Protein AF-A0A7S4JLU8-F1 (afdb_monomer_lite)

Structure (mmCIF, N/CA/C/O backbone):
data_AF-A0A7S4JLU8-F1
#
_entry.id   AF-A0A7S4JLU8-F1
#
loop_
_atom_site.group_PDB
_atom_site.id
_atom_site.type_symbol
_atom_site.label_atom_id
_atom_site.label_alt_id
_atom_site.label_comp_id
_atom_site.label_asym_id
_atom_site.label_entity_id
_atom_site.label_seq_id
_atom_site.pdbx_PDB_ins_code
_atom_site.Cartn_x
_atom_site.Cartn_y
_atom_site.Cartn_z
_atom_site.occupancy
_atom_site.B_iso_or_equiv
_atom_site.auth_seq_id
_atom_site.auth_comp_id
_atom_site.auth_asym_id
_atom_site.auth_atom_id
_atom_site.pdbx_PDB_model_num
ATOM 1 N N . ASN A 1 1 ? -14.065 10.576 14.872 1.00 66.81 1 ASN A N 1
ATOM 2 C CA . ASN A 1 1 ? -13.018 9.665 15.385 1.00 66.81 1 ASN A CA 1
ATOM 3 C C . ASN A 1 1 ? -12.398 8.915 14.222 1.00 66.81 1 ASN A C 1
ATOM 5 O O . ASN A 1 1 ? -13.138 8.412 13.392 1.00 66.81 1 ASN A O 1
ATOM 9 N N . GLN A 1 2 ? -11.069 8.923 14.103 1.00 81.88 2 GLN A N 1
ATOM 10 C CA . GLN A 1 2 ? -10.333 8.116 13.121 1.00 81.88 2 GLN A CA 1
ATOM 11 C C . GLN A 1 2 ? -9.688 6.953 13.876 1.00 81.88 2 GLN A C 1
ATOM 13 O O . GLN A 1 2 ? -9.109 7.186 14.933 1.00 81.88 2 GLN A O 1
ATOM 18 N N . HIS A 1 3 ? -9.781 5.739 13.337 1.00 90.69 3 HIS A N 1
ATOM 19 C CA . HIS A 1 3 ? -9.201 4.533 13.928 1.00 90.69 3 HIS A CA 1
ATOM 20 C C . HIS A 1 3 ? -8.135 3.996 12.965 1.00 90.69 3 HIS A C 1
ATOM 22 O O . HIS A 1 3 ? -8.485 3.299 12.013 1.00 90.69 3 HIS A O 1
ATOM 28 N N . PRO A 1 4 ? -6.851 4.373 13.130 1.00 92.25 4 PRO A N 1
ATOM 29 C CA . PRO A 1 4 ? -5.784 3.823 12.306 1.00 92.25 4 PRO A CA 1
ATOM 30 C C . PRO A 1 4 ? -5.741 2.301 12.436 1.00 92.25 4 PRO A C 1
ATOM 32 O O . PRO A 1 4 ? -5.732 1.767 13.546 1.00 92.25 4 PRO A O 1
ATOM 35 N N . LEU A 1 5 ? -5.715 1.606 11.30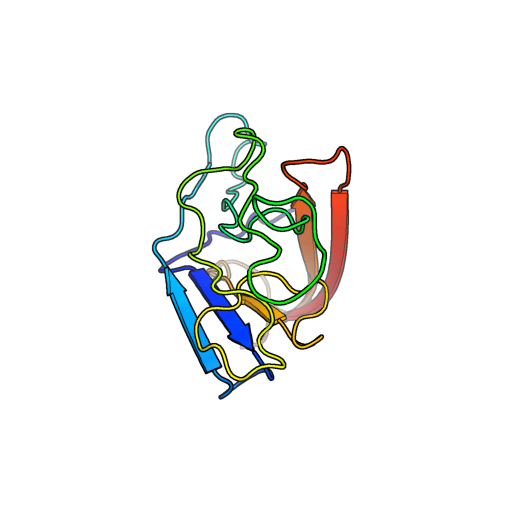2 1.00 93.19 5 LEU A N 1
ATOM 36 C CA . LEU A 1 5 ? -5.652 0.151 11.277 1.00 93.19 5 LEU A CA 1
ATOM 37 C C . LEU A 1 5 ? -4.196 -0.310 11.255 1.00 93.19 5 LEU A C 1
ATOM 39 O O . LEU A 1 5 ? -3.366 0.220 10.513 1.00 93.19 5 LEU A O 1
ATOM 43 N N . LYS A 1 6 ? -3.887 -1.329 12.057 1.00 94.00 6 LYS A N 1
ATOM 44 C CA . LYS A 1 6 ? -2.578 -1.984 12.031 1.00 94.00 6 LYS A CA 1
ATOM 45 C C . LYS A 1 6 ? -2.555 -2.990 10.886 1.00 94.00 6 LYS A C 1
ATOM 47 O O . LYS A 1 6 ? -3.345 -3.932 10.896 1.00 94.00 6 LYS A O 1
ATOM 52 N N . MET A 1 7 ? -1.634 -2.823 9.942 1.00 95.31 7 MET A N 1
ATOM 53 C CA . MET A 1 7 ? -1.370 -3.834 8.919 1.00 95.31 7 MET A CA 1
ATOM 54 C C . MET A 1 7 ? -0.444 -4.925 9.477 1.00 95.31 7 MET A C 1
ATOM 56 O O . MET A 1 7 ? 0.466 -4.637 10.260 1.00 95.31 7 MET A O 1
ATOM 60 N N . VAL A 1 8 ? -0.690 -6.186 9.122 1.00 96.12 8 VAL A N 1
ATOM 61 C CA . VAL A 1 8 ? 0.013 -7.360 9.671 1.00 96.12 8 VAL A CA 1
ATOM 62 C C . VAL A 1 8 ? 0.331 -8.399 8.598 1.00 96.12 8 VAL A C 1
ATOM 64 O O . VAL A 1 8 ? -0.318 -8.447 7.559 1.00 96.12 8 VAL A O 1
ATOM 67 N N . GLY A 1 9 ? 1.330 -9.243 8.866 1.00 95.94 9 GLY A N 1
ATOM 68 C CA . GLY A 1 9 ? 1.769 -10.297 7.947 1.00 95.94 9 GLY A CA 1
ATOM 69 C C . GLY A 1 9 ? 2.396 -9.761 6.660 1.00 95.94 9 GLY A C 1
ATOM 70 O O . GLY A 1 9 ? 2.719 -8.575 6.565 1.00 95.94 9 GLY A O 1
ATOM 71 N N . GLU A 1 10 ? 2.553 -10.647 5.684 1.00 94.94 10 GLU A N 1
ATOM 72 C CA . GLU A 1 10 ? 3.021 -10.318 4.336 1.00 94.94 10 GLU A CA 1
ATOM 73 C C . GLU A 1 10 ? 2.012 -9.447 3.577 1.00 94.94 10 GLU A C 1
ATOM 75 O O . GLU A 1 10 ? 0.831 -9.346 3.938 1.00 94.94 10 GLU A O 1
ATOM 80 N N . SER A 1 11 ? 2.500 -8.814 2.519 1.00 93.69 11 SER A N 1
ATOM 81 C CA . SER A 1 11 ? 1.673 -8.196 1.486 1.00 93.69 11 SER A CA 1
ATOM 82 C C . SER A 1 11 ? 1.600 -9.139 0.285 1.00 93.69 11 SER A C 1
ATOM 84 O O . SER A 1 11 ? 2.397 -10.069 0.143 1.00 93.69 11 SER A O 1
ATOM 86 N N . THR A 1 12 ? 0.603 -8.959 -0.575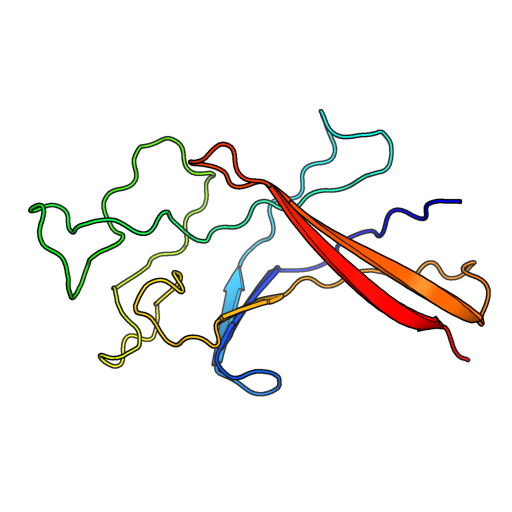 1.00 92.31 12 THR A N 1
ATOM 87 C CA . THR A 1 12 ? 0.409 -9.841 -1.730 1.00 92.31 12 THR A CA 1
ATOM 88 C C . THR A 1 12 ? -0.056 -9.048 -2.939 1.00 92.31 12 THR A C 1
ATOM 90 O O . THR A 1 12 ? -0.961 -8.223 -2.831 1.00 92.31 12 THR A O 1
ATOM 93 N N . LEU A 1 13 ? 0.531 -9.325 -4.101 1.00 89.38 13 LEU A N 1
ATOM 94 C CA . LEU A 1 13 ? -0.075 -8.974 -5.380 1.00 89.38 13 LEU A CA 1
ATOM 95 C C . LEU A 1 13 ? -0.982 -10.124 -5.809 1.00 89.38 13 LEU A C 1
ATOM 97 O O . LEU A 1 13 ? -0.574 -11.286 -5.743 1.00 89.38 13 LEU A O 1
ATOM 101 N N . ARG A 1 14 ? -2.218 -9.818 -6.204 1.00 90.00 14 ARG A N 1
ATOM 102 C CA . ARG A 1 14 ? -3.218 -10.817 -6.600 1.00 90.00 14 ARG A CA 1
ATOM 103 C C . ARG A 1 14 ? -3.828 -10.472 -7.950 1.00 90.00 14 ARG A C 1
ATOM 105 O O . ARG A 1 14 ? -4.156 -9.318 -8.198 1.00 90.00 14 ARG A O 1
ATOM 112 N N . TRP A 1 15 ? -4.016 -11.478 -8.797 1.00 86.38 15 TRP A N 1
ATOM 113 C CA . TRP A 1 15 ? -4.584 -11.331 -10.136 1.00 86.38 15 TRP A CA 1
ATOM 114 C C . TRP A 1 15 ? -5.836 -12.176 -10.293 1.00 86.38 15 TRP A C 1
ATOM 116 O O . TRP A 1 15 ? -5.803 -13.385 -10.072 1.00 86.38 15 TRP A O 1
ATOM 126 N N . GLY A 1 16 ? -6.931 -11.546 -10.719 1.00 86.00 16 GLY A N 1
ATOM 127 C CA . GLY A 1 16 ? -8.202 -12.240 -10.952 1.00 86.00 16 GLY A CA 1
ATOM 128 C C . GLY A 1 16 ? -9.063 -12.428 -9.701 1.00 86.00 16 GLY A C 1
ATOM 129 O O . GLY A 1 16 ? -9.972 -13.253 -9.711 1.00 86.00 16 GLY A O 1
ATOM 130 N N . GLY A 1 17 ? -8.811 -11.652 -8.643 1.00 88.94 17 GLY A N 1
ATOM 131 C CA . GLY A 1 17 ? -9.613 -11.662 -7.421 1.00 88.94 17 GLY A CA 1
ATOM 132 C C . GLY A 1 17 ? -9.339 -12.852 -6.499 1.00 88.94 17 GLY A C 1
ATOM 133 O O . GLY A 1 17 ? -8.280 -13.480 -6.535 1.00 88.94 17 GLY A O 1
ATOM 134 N N . VAL A 1 18 ? -10.290 -13.141 -5.606 1.00 89.44 18 VAL A N 1
ATOM 135 C CA . VAL A 1 18 ? -10.176 -14.216 -4.604 1.00 89.44 18 VAL A CA 1
ATOM 136 C C . VAL A 1 18 ? -10.015 -15.578 -5.289 1.00 89.44 18 VAL A C 1
ATOM 138 O O . VAL A 1 18 ? -10.822 -15.945 -6.135 1.00 89.44 18 VAL A O 1
ATOM 141 N N . GLY A 1 19 ? -8.985 -16.335 -4.896 1.00 89.38 19 GLY A N 1
ATOM 142 C CA . GLY A 1 19 ? -8.631 -17.617 -5.524 1.00 89.38 19 GLY A CA 1
ATOM 143 C C . GLY A 1 19 ? -7.794 -17.481 -6.801 1.00 89.38 19 GLY A C 1
ATOM 144 O O . GLY A 1 19 ? -7.396 -18.492 -7.373 1.00 89.38 19 GLY A O 1
ATOM 145 N N . GLY A 1 20 ? -7.516 -16.250 -7.232 1.00 88.88 20 GLY A N 1
ATOM 146 C CA . GLY A 1 20 ? -6.617 -15.957 -8.336 1.00 88.88 20 GLY A CA 1
ATOM 147 C C . GLY A 1 20 ? -5.141 -16.192 -8.005 1.00 88.88 20 GLY A C 1
ATOM 148 O O . GLY A 1 20 ? -4.775 -16.546 -6.881 1.00 88.88 20 GLY A O 1
ATOM 149 N N . ARG A 1 21 ? -4.281 -15.966 -9.001 1.00 86.75 21 ARG A N 1
ATOM 150 C CA . ARG A 1 21 ? -2.821 -16.075 -8.862 1.00 86.75 21 ARG A CA 1
ATOM 151 C C . ARG A 1 21 ? -2.320 -15.052 -7.846 1.00 86.75 21 ARG A C 1
ATOM 153 O O . ARG A 1 21 ? -2.805 -13.921 -7.821 1.00 86.75 21 ARG A O 1
ATOM 160 N N . THR A 1 22 ? -1.337 -15.430 -7.035 1.00 88.88 22 THR A N 1
ATOM 161 C CA . THR A 1 22 ? -0.769 -14.559 -5.999 1.00 88.88 22 THR A CA 1
ATOM 162 C C . THR A 1 22 ? 0.749 -14.571 -6.010 1.00 88.88 22 THR A C 1
ATOM 164 O O . THR A 1 22 ? 1.351 -15.624 -6.195 1.00 88.88 22 THR A O 1
ATOM 167 N N . LEU A 1 23 ? 1.343 -13.419 -5.709 1.00 87.69 23 LEU A N 1
ATOM 168 C CA . LEU A 1 23 ? 2.758 -13.260 -5.395 1.00 87.69 23 LEU A CA 1
ATOM 169 C C . LEU A 1 23 ? 2.871 -12.595 -4.020 1.00 87.69 23 LEU A C 1
ATOM 171 O O . LEU A 1 23 ? 2.529 -11.420 -3.868 1.00 87.69 23 LEU A O 1
ATOM 175 N N . ALA A 1 24 ? 3.292 -13.361 -3.014 1.00 91.12 24 ALA A N 1
ATOM 176 C CA . ALA A 1 24 ? 3.525 -12.859 -1.663 1.00 91.12 24 ALA A CA 1
ATOM 177 C C . ALA A 1 24 ? 4.932 -12.264 -1.538 1.00 91.12 24 ALA A C 1
ATOM 179 O O . ALA A 1 24 ? 5.858 -12.704 -2.219 1.00 91.12 24 ALA A O 1
ATOM 180 N N . PHE A 1 25 ? 5.078 -11.258 -0.680 1.00 90.12 25 PHE A N 1
ATOM 181 C CA . PHE A 1 25 ? 6.359 -10.619 -0.399 1.00 90.12 25 PHE A CA 1
ATOM 182 C C . PHE A 1 25 ? 6.383 -10.007 1.006 1.00 90.12 25 PHE A C 1
ATOM 184 O O . PHE A 1 25 ? 5.347 -9.629 1.573 1.00 90.12 25 PHE A O 1
ATOM 191 N N . ASP A 1 26 ? 7.595 -9.863 1.544 1.00 93.06 26 ASP A N 1
ATOM 192 C CA . ASP A 1 26 ? 7.827 -9.225 2.834 1.00 93.06 26 ASP A CA 1
ATOM 193 C C . ASP A 1 26 ? 7.386 -7.756 2.809 1.00 93.06 26 ASP A C 1
ATOM 195 O O . ASP A 1 26 ? 7.857 -6.939 2.013 1.00 93.06 26 ASP A O 1
ATOM 199 N N . ALA A 1 27 ? 6.476 -7.401 3.715 1.00 92.94 27 ALA A N 1
ATOM 200 C CA . ALA A 1 27 ? 5.934 -6.053 3.798 1.00 92.94 27 ALA A CA 1
ATOM 201 C C . ALA A 1 27 ? 6.919 -5.084 4.471 1.00 92.94 27 ALA A C 1
ATOM 203 O O . ALA A 1 27 ? 7.340 -5.292 5.613 1.00 92.94 27 ALA A O 1
ATOM 204 N N . VAL A 1 28 ? 7.199 -3.950 3.823 1.00 93.25 28 VAL A N 1
ATOM 205 C CA . VAL A 1 28 ? 7.987 -2.862 4.423 1.00 93.25 28 VAL A CA 1
ATOM 206 C C . VAL A 1 28 ? 7.051 -1.843 5.070 1.00 93.25 28 VAL A C 1
ATOM 208 O O . VAL A 1 28 ? 6.486 -0.973 4.402 1.00 93.25 28 VAL A O 1
ATOM 211 N N . ASN A 1 29 ? 6.890 -1.950 6.391 1.00 93.94 29 ASN A N 1
ATOM 212 C CA . ASN A 1 29 ? 6.058 -1.035 7.173 1.00 93.94 29 ASN A CA 1
ATOM 213 C C . ASN A 1 29 ? 6.818 0.257 7.520 1.00 93.94 29 ASN A C 1
ATOM 215 O O . ASN A 1 29 ? 7.991 0.224 7.891 1.00 93.94 29 ASN A O 1
ATOM 219 N N . VAL A 1 30 ? 6.124 1.393 7.471 1.00 92.00 30 VAL A N 1
ATOM 220 C CA . VAL A 1 30 ? 6.649 2.715 7.831 1.00 92.00 30 VAL A CA 1
ATOM 221 C C . VAL A 1 30 ? 5.731 3.357 8.867 1.00 92.00 30 VAL A C 1
ATOM 223 O O . VAL A 1 30 ? 4.539 3.547 8.633 1.00 92.00 30 VAL A O 1
ATOM 226 N N . THR A 1 31 ? 6.293 3.691 10.026 1.00 92.44 31 THR A N 1
ATOM 227 C CA . THR A 1 31 ? 5.585 4.352 11.142 1.00 92.44 31 THR A CA 1
ATOM 228 C C . THR A 1 31 ? 6.270 5.637 11.607 1.00 92.44 31 THR A C 1
ATOM 230 O O . THR A 1 31 ? 5.745 6.341 12.464 1.00 92.44 31 THR A O 1
ATOM 233 N N . THR A 1 32 ? 7.453 5.939 11.069 1.00 90.50 32 THR A N 1
ATOM 234 C CA . THR A 1 32 ? 8.223 7.152 11.368 1.00 90.50 32 THR A CA 1
ATOM 235 C C . THR A 1 32 ? 8.078 8.128 10.208 1.00 90.50 32 THR A C 1
ATOM 237 O O . THR A 1 32 ? 8.126 7.717 9.052 1.00 90.50 32 THR A O 1
ATOM 240 N N . GLY A 1 33 ? 7.894 9.418 10.503 1.00 86.06 33 GLY A N 1
ATOM 241 C CA . GLY A 1 33 ? 7.628 10.436 9.474 1.00 86.06 33 GLY A CA 1
ATOM 242 C C . GLY A 1 33 ? 6.194 10.411 8.933 1.00 86.06 33 GLY A C 1
ATOM 243 O O . GLY A 1 33 ? 5.874 11.130 7.991 1.00 86.06 33 GLY A O 1
ATOM 244 N N . THR A 1 34 ? 5.320 9.605 9.536 1.00 87.19 34 THR A N 1
ATOM 245 C CA . THR A 1 34 ? 3.890 9.526 9.232 1.00 87.19 34 THR A CA 1
ATOM 246 C C . THR A 1 34 ? 3.093 10.276 10.305 1.00 87.19 34 THR A C 1
ATOM 248 O O . THR A 1 34 ? 3.631 10.683 11.340 1.00 87.19 34 THR A O 1
ATOM 251 N N . LYS A 1 35 ? 1.786 10.479 10.091 1.00 86.56 35 LYS A N 1
ATOM 252 C CA . LYS A 1 35 ? 0.904 10.957 11.167 1.00 86.56 35 LYS A CA 1
ATOM 253 C C . LYS A 1 35 ? 0.988 9.982 12.350 1.00 86.56 35 LYS A C 1
ATOM 255 O O . LYS A 1 35 ? 0.908 8.774 12.144 1.00 86.56 35 LYS A O 1
ATOM 260 N N . ALA A 1 36 ? 1.104 10.500 13.575 1.00 85.12 36 ALA A N 1
ATOM 261 C CA . ALA A 1 36 ? 1.194 9.674 14.780 1.00 85.12 36 ALA A CA 1
ATOM 262 C C . ALA A 1 36 ? 0.077 8.612 14.829 1.00 85.12 36 ALA A C 1
ATOM 264 O O . ALA A 1 36 ? -1.100 8.924 14.631 1.00 85.12 36 ALA A O 1
ATOM 265 N N . GLY A 1 37 ? 0.465 7.356 15.064 1.00 84.81 37 GLY A N 1
ATOM 266 C CA . GLY A 1 37 ? -0.440 6.203 15.088 1.00 84.81 37 GLY A CA 1
ATOM 267 C C . GLY A 1 37 ? -0.835 5.643 13.715 1.00 84.81 37 GLY A C 1
ATOM 268 O O . GLY A 1 37 ? -1.499 4.614 13.670 1.00 84.81 37 GLY A O 1
ATOM 269 N N . VAL A 1 38 ? -0.431 6.265 12.601 1.00 90.44 38 VAL A N 1
ATOM 270 C CA . VAL A 1 38 ? -0.723 5.782 11.242 1.00 90.44 38 VAL A CA 1
ATOM 271 C C . VAL A 1 38 ? 0.469 5.013 10.682 1.00 90.44 38 VAL A C 1
ATOM 273 O O . VAL A 1 38 ? 1.573 5.548 10.558 1.00 90.44 38 VAL A O 1
ATOM 276 N N . MET A 1 39 ? 0.222 3.762 10.305 1.00 94.25 39 MET A N 1
ATOM 277 C CA . MET A 1 39 ? 1.168 2.908 9.596 1.00 94.25 39 MET A CA 1
ATOM 278 C C . MET A 1 39 ? 0.956 3.026 8.086 1.00 94.25 39 MET A C 1
ATOM 280 O O . MET A 1 39 ? -0.178 3.093 7.622 1.00 94.25 39 MET A O 1
ATOM 284 N N . TRP A 1 40 ? 2.049 2.996 7.333 1.00 93.50 40 TRP A N 1
ATOM 285 C CA . TRP A 1 40 ? 2.067 2.866 5.880 1.00 93.50 40 TRP A CA 1
ATOM 286 C C . TRP A 1 40 ? 2.792 1.587 5.474 1.00 93.50 40 TRP A C 1
ATOM 288 O O . TRP A 1 40 ? 3.639 1.095 6.221 1.00 93.50 40 TRP A O 1
ATOM 298 N N . ARG A 1 41 ? 2.493 1.079 4.280 1.00 93.56 41 ARG A N 1
ATOM 299 C CA . ARG A 1 41 ? 3.273 0.032 3.620 1.00 93.56 41 ARG A CA 1
ATOM 300 C C . ARG A 1 41 ? 3.812 0.552 2.305 1.00 93.56 41 ARG A C 1
ATOM 302 O O . ARG A 1 41 ? 3.099 1.228 1.568 1.00 93.56 41 ARG A O 1
ATOM 309 N N . LYS A 1 42 ? 5.080 0.252 2.036 1.00 91.00 42 LYS A N 1
ATOM 310 C CA . LYS A 1 42 ? 5.662 0.496 0.717 1.00 91.00 42 LYS A CA 1
ATOM 311 C C . LYS A 1 42 ? 5.144 -0.560 -0.251 1.00 91.00 42 LYS A C 1
ATOM 313 O O . LYS A 1 42 ? 5.019 -1.726 0.115 1.00 91.00 42 LYS A O 1
ATOM 318 N N . ASN A 1 43 ? 4.849 -0.132 -1.468 1.00 88.19 43 ASN A N 1
ATOM 319 C CA . ASN A 1 43 ? 4.363 -1.000 -2.523 1.00 88.19 43 ASN A CA 1
ATOM 320 C C . ASN A 1 43 ? 5.535 -1.361 -3.453 1.00 88.19 43 ASN A C 1
ATOM 322 O O . ASN A 1 43 ? 6.162 -0.436 -3.964 1.00 88.19 43 ASN A O 1
ATOM 326 N N . PRO A 1 44 ? 5.838 -2.653 -3.688 1.00 85.12 44 PRO A N 1
ATOM 327 C CA . PRO A 1 44 ? 6.961 -3.061 -4.533 1.00 85.12 44 PRO A CA 1
ATOM 328 C C . PRO A 1 44 ? 6.664 -2.940 -6.035 1.00 85.12 44 PRO A C 1
ATOM 330 O O . PRO A 1 44 ? 7.518 -3.296 -6.848 1.00 85.12 44 PRO A O 1
ATOM 333 N N . VAL A 1 45 ? 5.451 -2.514 -6.420 1.00 83.00 45 VAL A N 1
ATOM 334 C CA . VAL A 1 45 ? 5.058 -2.351 -7.825 1.00 83.00 45 VAL A CA 1
ATOM 335 C C . VAL A 1 45 ? 5.966 -1.305 -8.479 1.00 83.00 45 VAL A C 1
ATOM 337 O O . VAL A 1 45 ? 5.928 -0.134 -8.093 1.00 83.00 45 VAL A O 1
ATOM 340 N N . PRO A 1 46 ? 6.776 -1.703 -9.474 1.00 76.19 46 PRO A N 1
ATOM 341 C CA . PRO A 1 46 ? 7.720 -0.795 -10.098 1.00 76.19 46 PRO A CA 1
ATOM 342 C C . PRO A 1 46 ? 7.002 0.215 -10.999 1.00 76.19 46 PRO A C 1
ATOM 344 O O . PRO A 1 46 ? 5.849 0.031 -11.402 1.00 76.19 46 PRO A O 1
ATOM 347 N N . ARG A 1 47 ? 7.699 1.289 -11.378 1.00 74.81 47 ARG A N 1
ATOM 348 C CA . ARG A 1 47 ? 7.186 2.209 -12.396 1.00 74.81 47 ARG A CA 1
ATOM 349 C C . ARG A 1 47 ? 7.032 1.482 -13.726 1.00 74.81 47 ARG A C 1
ATOM 351 O O . ARG A 1 47 ? 7.972 0.868 -14.227 1.00 74.81 47 ARG A O 1
ATOM 358 N N . ALA A 1 48 ? 5.877 1.658 -14.360 1.00 71.56 48 ALA A N 1
ATOM 359 C CA . ALA A 1 48 ? 5.715 1.224 -15.733 1.00 71.56 48 ALA A CA 1
ATOM 360 C C . ALA A 1 48 ? 6.489 2.135 -16.700 1.00 71.56 48 ALA A C 1
ATOM 362 O O . ALA A 1 48 ? 6.238 3.343 -16.768 1.00 71.56 48 ALA A O 1
ATOM 363 N N . TRP A 1 49 ? 7.424 1.568 -17.466 1.00 69.19 49 TRP A N 1
ATOM 364 C CA . TRP A 1 49 ? 8.238 2.319 -18.430 1.00 69.19 49 TRP A CA 1
ATOM 365 C C . TRP A 1 49 ? 8.687 1.473 -19.617 1.00 69.19 49 TRP A C 1
ATOM 367 O O . TRP A 1 49 ? 8.515 0.261 -19.638 1.00 69.19 49 TRP A O 1
ATOM 377 N N . LYS A 1 50 ? 9.318 2.117 -20.600 1.00 67.06 50 LYS A N 1
ATOM 378 C CA . LYS A 1 50 ? 10.002 1.448 -21.710 1.00 67.06 50 LYS A CA 1
ATOM 379 C C . LYS A 1 50 ? 11.078 0.473 -21.206 1.00 67.06 50 LYS A C 1
ATOM 381 O O . LYS A 1 50 ? 11.660 0.663 -20.139 1.00 67.06 50 LYS A O 1
ATOM 386 N N . THR A 1 51 ? 11.359 -0.544 -22.017 1.00 68.06 51 THR A N 1
ATOM 387 C CA . THR A 1 51 ? 12.506 -1.464 -21.885 1.00 68.06 51 THR A CA 1
ATOM 388 C C . THR A 1 51 ? 13.837 -0.706 -21.738 1.00 68.06 51 THR A C 1
ATOM 390 O O . THR A 1 51 ? 13.933 0.479 -22.073 1.00 68.06 51 THR A O 1
ATOM 393 N N . LYS A 1 52 ? 14.915 -1.405 -21.339 1.00 65.94 52 LYS A N 1
ATOM 394 C CA . LYS A 1 52 ? 16.286 -0.843 -21.316 1.00 65.94 52 LYS A CA 1
ATOM 395 C C . LYS A 1 52 ? 16.729 -0.249 -22.665 1.00 65.94 52 LYS A C 1
ATOM 397 O O . LYS A 1 52 ? 17.588 0.623 -22.686 1.00 65.94 52 LYS A O 1
ATOM 402 N N . THR A 1 53 ? 16.139 -0.692 -23.778 1.00 72.62 53 THR A N 1
ATOM 403 C CA . THR A 1 53 ? 16.420 -0.204 -25.139 1.00 72.62 53 THR A CA 1
ATOM 404 C C . THR A 1 53 ? 15.441 0.878 -25.620 1.00 72.62 53 THR A C 1
ATOM 406 O O . THR A 1 53 ? 15.526 1.317 -26.764 1.00 72.62 53 THR A O 1
ATOM 409 N N . GLY A 1 54 ? 14.513 1.344 -24.774 1.00 72.81 54 GLY A N 1
ATOM 410 C CA . GLY A 1 54 ? 13.584 2.433 -25.103 1.00 72.81 54 GLY A CA 1
ATOM 411 C C . GLY A 1 54 ? 12.347 2.017 -25.914 1.00 72.81 54 GLY A C 1
ATOM 412 O O . GLY A 1 54 ? 11.600 2.889 -26.377 1.00 72.81 54 GLY A O 1
ATOM 413 N N . ALA A 1 55 ? 12.105 0.714 -26.065 1.00 72.50 55 ALA A N 1
ATOM 414 C CA . ALA A 1 55 ? 10.925 0.147 -26.717 1.00 72.50 55 ALA A CA 1
ATOM 415 C C . ALA A 1 55 ? 9.786 -0.136 -25.721 1.00 72.50 55 ALA A C 1
ATOM 417 O O . ALA A 1 55 ? 10.044 -0.451 -24.559 1.00 72.50 55 ALA A O 1
ATOM 418 N N . TRP A 1 56 ? 8.539 -0.060 -26.195 1.00 69.62 56 TRP A N 1
ATOM 419 C CA . TRP A 1 56 ? 7.361 -0.606 -25.509 1.00 69.62 56 TRP A CA 1
ATOM 420 C C . TRP A 1 56 ? 7.163 -2.079 -25.905 1.00 69.62 56 TRP A C 1
ATOM 422 O O . TRP A 1 56 ? 7.407 -2.425 -27.059 1.00 69.62 56 TRP A O 1
ATOM 432 N N . GLY A 1 57 ? 6.701 -2.934 -24.988 1.00 60.50 57 GLY A N 1
ATOM 433 C CA . GLY A 1 57 ? 6.477 -4.369 -25.227 1.00 60.50 57 GLY A CA 1
ATOM 434 C C . GLY A 1 57 ? 6.983 -5.276 -24.099 1.00 60.50 57 GLY A C 1
ATOM 435 O O . GLY A 1 57 ? 7.098 -4.836 -22.958 1.00 60.50 57 GLY A O 1
ATOM 436 N N . GLN A 1 58 ? 7.292 -6.537 -24.415 1.00 58.03 58 GLN A N 1
ATOM 437 C CA . GLN A 1 58 ? 7.869 -7.515 -23.478 1.00 58.03 58 GLN A CA 1
ATOM 438 C C . GLN A 1 58 ? 9.140 -6.963 -22.810 1.00 58.03 58 GLN A C 1
ATOM 440 O O . GLN A 1 58 ? 9.981 -6.373 -23.488 1.00 58.03 58 GLN A O 1
ATOM 445 N N . GLY A 1 59 ? 9.262 -7.096 -21.486 1.00 55.25 59 GLY A N 1
ATOM 446 C CA . GLY A 1 59 ? 10.352 -6.483 -20.713 1.00 55.25 59 GLY A CA 1
ATOM 447 C C . GLY A 1 59 ? 10.304 -4.946 -20.623 1.00 55.25 59 GLY A C 1
ATOM 448 O O . GLY A 1 59 ? 11.280 -4.287 -20.254 1.00 55.25 59 GLY A O 1
ATOM 449 N N . SER A 1 60 ? 9.192 -4.313 -21.005 1.00 58.34 60 SER A N 1
ATOM 450 C CA . SER A 1 60 ? 8.882 -2.971 -20.489 1.00 58.34 60 SER A CA 1
ATOM 451 C C . SER A 1 60 ? 8.668 -3.100 -18.980 1.00 58.34 60 SER A C 1
ATOM 453 O O . SER A 1 60 ? 8.177 -4.136 -18.557 1.00 58.34 60 SER A O 1
ATOM 455 N N . ASN A 1 61 ? 9.046 -2.080 -18.201 1.00 59.66 61 ASN A N 1
ATOM 456 C CA . ASN A 1 61 ? 9.097 -2.007 -16.720 1.00 59.66 61 ASN A CA 1
ATOM 457 C C . ASN A 1 61 ? 10.457 -2.282 -16.060 1.00 59.66 61 ASN A C 1
ATOM 459 O O . ASN A 1 61 ? 10.570 -2.204 -14.841 1.00 59.66 61 ASN A O 1
ATOM 463 N N . HIS A 1 62 ? 11.524 -2.508 -16.831 1.00 56.84 62 HIS A N 1
ATOM 464 C CA . HIS A 1 62 ? 12.860 -2.709 -16.246 1.00 56.84 62 HIS A CA 1
ATOM 465 C C . HIS A 1 62 ? 13.666 -1.426 -16.012 1.00 56.84 62 HIS A C 1
ATOM 467 O O . HIS A 1 62 ? 14.736 -1.487 -15.400 1.00 56.84 62 HIS A O 1
ATOM 473 N N . LEU A 1 63 ? 13.232 -0.273 -16.533 1.00 58.78 63 LEU A N 1
ATOM 474 C CA . LEU A 1 63 ? 13.976 0.969 -16.330 1.00 58.78 63 LEU A CA 1
ATOM 475 C C . LEU A 1 63 ? 13.543 1.625 -15.019 1.00 58.78 63 LEU A C 1
ATOM 477 O O . LEU A 1 63 ? 12.757 2.570 -15.003 1.00 58.78 63 LEU A O 1
ATOM 481 N N . GLN A 1 64 ? 14.071 1.094 -13.919 1.00 62.06 64 GLN A N 1
ATOM 482 C CA . GLN A 1 64 ? 14.019 1.761 -12.627 1.00 62.06 64 GLN A CA 1
ATOM 483 C C . GLN A 1 64 ? 14.699 3.117 -12.757 1.00 62.06 64 GLN A C 1
ATOM 485 O O . GLN A 1 64 ? 15.855 3.209 -13.171 1.00 62.06 64 GLN A O 1
ATOM 490 N N . THR A 1 65 ? 13.985 4.178 -12.397 1.00 68.38 65 THR A N 1
ATOM 491 C CA . THR A 1 65 ? 14.555 5.530 -12.406 1.00 68.38 65 THR A CA 1
ATOM 492 C C . THR A 1 65 ? 15.536 5.751 -11.248 1.00 68.38 65 THR A C 1
ATOM 494 O O . THR A 1 65 ? 16.211 6.775 -11.195 1.00 68.38 65 THR A O 1
ATOM 497 N N . GLY A 1 66 ? 15.615 4.784 -10.325 1.00 69.81 66 GLY A N 1
ATOM 498 C CA . GLY A 1 66 ? 16.357 4.868 -9.069 1.00 69.81 66 GLY A CA 1
ATOM 499 C C . GLY A 1 66 ? 15.566 5.525 -7.936 1.00 69.81 66 GLY A C 1
ATOM 500 O O . GLY A 1 66 ? 16.032 5.514 -6.801 1.00 69.81 66 GLY A O 1
ATOM 501 N N . TRP A 1 67 ? 14.376 6.058 -8.226 1.00 72.94 67 TRP A N 1
ATOM 502 C CA . TRP A 1 67 ? 13.519 6.737 -7.251 1.00 72.94 67 TRP A CA 1
ATOM 503 C C . TRP A 1 67 ? 12.489 5.825 -6.591 1.00 72.94 67 TRP A C 1
ATOM 505 O O . TRP A 1 67 ? 11.777 6.298 -5.720 1.00 72.94 67 TRP A O 1
ATOM 515 N N . GLY A 1 68 ? 12.425 4.559 -7.011 1.00 75.62 68 GLY A N 1
ATOM 516 C CA . GLY A 1 68 ? 11.545 3.539 -6.459 1.00 75.62 68 GLY A CA 1
ATOM 517 C C . GLY A 1 68 ? 12.021 2.944 -5.112 1.00 75.62 68 GLY A C 1
ATOM 518 O O . GLY A 1 68 ? 13.224 2.838 -4.843 1.00 75.62 68 GLY A O 1
ATOM 519 N N . PHE A 1 69 ? 11.085 2.442 -4.307 1.00 77.56 69 PHE A N 1
ATOM 520 C CA . PHE A 1 69 ? 11.295 1.970 -2.954 1.00 77.56 69 PHE A CA 1
ATOM 521 C C . PHE A 1 69 ? 11.683 0.506 -3.038 1.00 77.56 69 PHE A C 1
ATOM 523 O O . PHE A 1 69 ? 10.946 -0.327 -3.558 1.00 77.56 69 PHE A O 1
ATOM 530 N N . GLN A 1 70 ? 12.829 0.174 -2.457 1.00 77.56 70 GLN A N 1
ATOM 531 C CA . GLN A 1 70 ? 13.234 -1.219 -2.325 1.00 77.56 70 GLN A CA 1
ATOM 532 C C . GLN A 1 70 ? 12.386 -1.957 -1.269 1.00 77.56 70 GLN A C 1
ATOM 534 O O . GLN A 1 70 ? 12.045 -1.350 -0.242 1.00 77.56 70 GLN A O 1
ATOM 539 N N . PRO A 1 71 ? 12.142 -3.268 -1.453 1.00 81.38 71 PRO A N 1
ATOM 540 C CA . PRO A 1 71 ? 12.495 -4.061 -2.635 1.00 81.38 71 PRO A CA 1
ATOM 541 C C . PRO A 1 71 ? 11.499 -3.862 -3.785 1.00 81.38 71 PRO A C 1
ATOM 543 O O . PRO A 1 71 ? 10.298 -3.719 -3.562 1.00 81.38 71 PRO A O 1
ATOM 546 N N . PHE A 1 72 ? 12.000 -3.914 -5.017 1.00 78.62 72 PHE A N 1
ATOM 547 C CA . PHE A 1 72 ? 11.143 -4.004 -6.196 1.00 78.62 72 PHE A CA 1
ATOM 548 C C . PHE A 1 72 ? 10.636 -5.420 -6.394 1.00 78.62 72 PHE 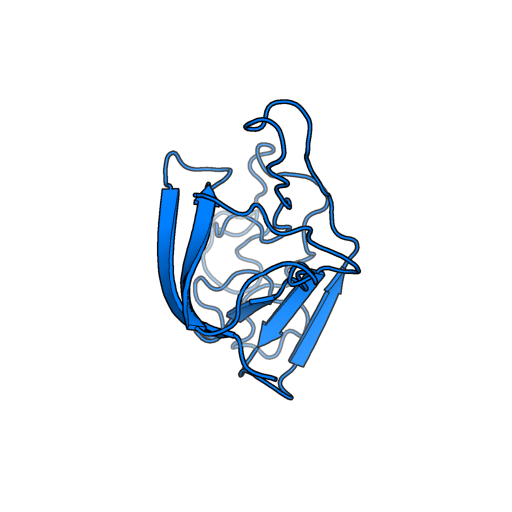A C 1
ATOM 550 O O . PHE A 1 72 ? 11.367 -6.382 -6.159 1.00 78.62 72 PHE A O 1
ATOM 557 N N . CYS A 1 73 ? 9.414 -5.539 -6.902 1.00 78.81 73 CYS A N 1
ATOM 558 C CA . CYS A 1 73 ? 9.026 -6.779 -7.540 1.00 78.81 73 CYS A CA 1
ATOM 559 C C . CYS A 1 73 ? 9.844 -6.969 -8.828 1.00 78.81 73 CYS A C 1
ATOM 561 O O . CYS A 1 73 ? 9.991 -6.027 -9.612 1.00 78.81 73 CYS A O 1
ATOM 563 N N . ASP A 1 74 ? 10.339 -8.188 -9.041 1.00 74.19 74 ASP A N 1
ATOM 564 C CA . ASP A 1 74 ? 10.874 -8.603 -10.333 1.00 74.19 74 ASP A CA 1
ATOM 565 C C . ASP A 1 74 ? 9.718 -8.715 -11.342 1.00 74.19 74 ASP A C 1
ATOM 567 O O . ASP A 1 74 ? 8.789 -9.501 -11.165 1.00 74.19 74 ASP A O 1
ATOM 571 N N . ASP A 1 75 ? 9.713 -7.839 -12.345 1.00 70.81 75 ASP A N 1
ATOM 572 C CA . ASP A 1 75 ? 8.666 -7.763 -13.365 1.00 70.81 75 ASP A CA 1
ATOM 573 C C . ASP A 1 75 ? 9.267 -8.202 -14.700 1.00 70.81 75 ASP A C 1
ATOM 575 O O . ASP A 1 75 ? 10.029 -7.456 -15.310 1.00 70.81 75 ASP A O 1
ATOM 579 N N . GLU A 1 76 ? 8.925 -9.406 -15.152 1.00 67.56 76 GLU A N 1
ATOM 580 C CA . GLU A 1 76 ? 9.351 -10.018 -16.417 1.00 67.56 76 GLU A CA 1
ATOM 581 C C . GLU A 1 76 ? 8.563 -9.493 -17.638 1.00 67.56 76 GLU A C 1
ATOM 583 O O . GLU A 1 76 ? 8.715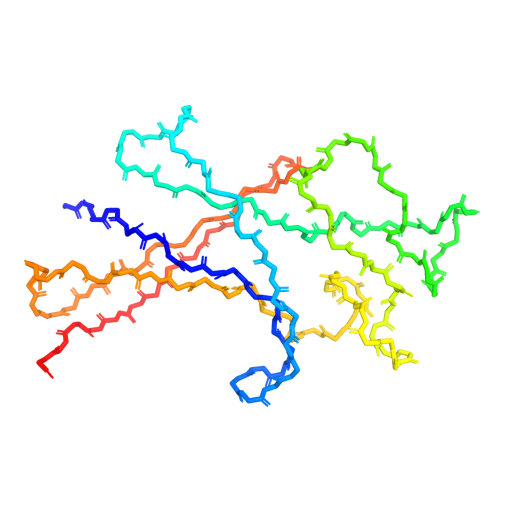 -9.975 -18.765 1.00 67.56 76 GLU A O 1
ATOM 588 N N . GLY A 1 77 ? 7.722 -8.476 -17.448 1.00 61.81 77 GLY A N 1
ATOM 589 C CA . GLY A 1 77 ? 6.919 -7.841 -18.479 1.00 61.81 77 GLY A CA 1
ATOM 590 C C . GLY A 1 77 ? 5.435 -8.198 -18.395 1.00 61.81 77 GLY A C 1
ATOM 591 O O . GLY A 1 77 ? 4.894 -8.603 -17.368 1.00 61.81 77 GLY A O 1
ATOM 592 N N . MET A 1 78 ? 4.733 -7.992 -19.508 1.00 59.94 78 MET A N 1
ATOM 593 C CA . MET A 1 78 ? 3.273 -8.069 -19.549 1.00 59.94 78 MET A CA 1
ATOM 594 C C . MET A 1 78 ? 2.758 -9.504 -19.330 1.00 59.94 78 MET A C 1
ATOM 596 O O . MET A 1 78 ? 2.979 -10.363 -20.180 1.00 59.94 78 MET A O 1
ATOM 600 N N . ASP A 1 79 ? 1.927 -9.713 -18.299 1.00 55.97 79 ASP A N 1
ATOM 601 C CA . ASP A 1 79 ? 1.217 -10.989 -18.030 1.00 55.97 79 ASP A CA 1
ATOM 602 C C . ASP A 1 79 ? 0.450 -11.522 -19.249 1.00 55.97 79 ASP A C 1
ATOM 604 O O . ASP A 1 79 ? 0.257 -12.721 -19.405 1.00 55.97 79 ASP A O 1
ATOM 608 N N . ARG A 1 80 ? 0.023 -10.633 -20.164 1.00 53.00 80 ARG A N 1
ATOM 609 C CA . ARG A 1 80 ? -0.677 -10.995 -21.414 1.00 53.00 80 ARG A CA 1
ATOM 610 C C . ARG A 1 80 ? 0.120 -11.940 -22.314 1.00 53.00 80 ARG A C 1
ATOM 612 O O . ARG A 1 80 ? -0.440 -12.474 -23.267 1.00 53.00 80 ARG A O 1
ATOM 619 N N . GLN A 1 81 ? 1.410 -12.106 -22.046 1.00 58.59 81 GLN A N 1
ATOM 620 C CA . GLN A 1 81 ? 2.304 -13.022 -22.746 1.00 58.59 81 GLN A CA 1
ATOM 621 C C . GLN A 1 81 ? 2.594 -14.299 -21.938 1.00 58.59 81 GLN A C 1
ATOM 623 O O . GLN A 1 81 ? 3.426 -15.098 -22.357 1.00 58.59 81 GLN A O 1
ATOM 628 N N . GLY A 1 82 ? 1.894 -14.513 -20.817 1.00 58.28 82 GLY A N 1
ATOM 629 C CA . GLY A 1 82 ? 2.016 -15.697 -19.966 1.00 58.28 82 GLY A CA 1
ATOM 630 C C . GLY A 1 82 ? 3.173 -15.645 -18.967 1.00 58.28 82 GLY A C 1
ATOM 631 O O . GLY A 1 82 ? 3.644 -16.700 -18.557 1.00 58.28 82 GLY A O 1
ATOM 632 N N . THR A 1 83 ? 3.660 -14.455 -18.599 1.00 62.41 83 THR A N 1
ATOM 633 C CA . THR A 1 83 ? 4.716 -14.320 -17.586 1.00 62.41 83 THR A CA 1
ATOM 634 C C . THR A 1 83 ? 4.130 -14.466 -16.182 1.00 62.41 83 THR A C 1
ATOM 636 O O . THR A 1 83 ? 3.182 -13.782 -15.808 1.00 62.41 83 THR A O 1
ATOM 639 N N . GLU A 1 84 ? 4.703 -15.347 -15.360 1.00 63.12 84 GLU A N 1
ATOM 640 C CA . GLU A 1 84 ? 4.250 -15.541 -13.976 1.00 63.12 84 GLU A CA 1
ATOM 641 C C . GLU A 1 84 ? 4.698 -14.404 -13.037 1.00 63.12 84 GLU A C 1
ATOM 643 O O . GLU A 1 84 ? 4.283 -14.355 -11.882 1.00 63.12 84 GLU A O 1
ATOM 648 N N . GLN A 1 85 ? 5.511 -13.453 -13.496 1.00 65.50 85 GLN A N 1
ATOM 649 C CA . GLN A 1 85 ? 6.038 -12.359 -12.674 1.00 65.50 85 GLN A CA 1
ATOM 650 C C . GLN A 1 85 ? 5.784 -11.006 -13.348 1.00 65.50 85 GLN A C 1
ATOM 652 O O . GLN A 1 85 ? 6.647 -10.446 -14.006 1.00 65.50 85 GLN A O 1
ATOM 657 N N . SER A 1 86 ? 4.559 -10.493 -13.229 1.00 72.38 86 SER A N 1
ATOM 658 C CA . SER A 1 86 ? 4.086 -9.289 -13.931 1.00 72.38 86 SER A CA 1
ATOM 659 C C . SER A 1 86 ? 3.507 -8.273 -12.943 1.00 72.38 86 SER A C 1
ATOM 661 O O . SER A 1 86 ? 2.295 -8.213 -12.715 1.00 72.38 86 SER A O 1
ATOM 663 N N . CYS A 1 87 ? 4.362 -7.503 -12.288 1.00 76.12 87 CYS A N 1
ATOM 664 C CA . CYS A 1 87 ? 3.960 -6.704 -11.135 1.00 76.12 87 CYS A CA 1
ATOM 665 C C . CYS A 1 87 ? 3.284 -5.375 -11.463 1.00 76.12 87 CYS A C 1
ATOM 667 O O . CYS A 1 87 ? 2.565 -4.840 -10.622 1.00 76.12 87 CYS A O 1
ATOM 669 N N . THR A 1 88 ? 3.438 -4.848 -12.675 1.00 70.44 88 THR A N 1
ATOM 670 C CA . THR A 1 88 ? 2.689 -3.661 -13.103 1.00 70.44 88 THR A CA 1
ATOM 671 C C . THR A 1 88 ? 1.340 -4.001 -13.743 1.00 70.44 88 THR A C 1
ATOM 673 O O . THR A 1 88 ? 1.178 -4.961 -14.494 1.00 70.44 88 THR A O 1
ATOM 676 N N . GLY A 1 89 ? 0.349 -3.138 -13.500 1.00 58.19 89 GLY A N 1
ATOM 677 C CA . GLY A 1 89 ? -0.950 -3.194 -14.180 1.00 58.19 89 GLY A CA 1
ATOM 678 C C . GLY A 1 89 ? -0.983 -2.488 -15.546 1.00 58.19 89 GLY A C 1
ATOM 679 O O . GLY A 1 89 ? -1.947 -2.641 -16.296 1.00 58.19 89 GLY A O 1
ATOM 680 N N . MET A 1 90 ? 0.043 -1.702 -15.900 1.00 60.47 90 MET A N 1
ATOM 681 C CA . MET A 1 90 ? 0.095 -0.967 -17.170 1.00 60.47 90 MET A CA 1
ATOM 682 C C . MET A 1 90 ? 0.358 -1.952 -18.314 1.00 60.47 90 MET A C 1
ATOM 684 O O . MET A 1 90 ? 1.427 -2.546 -18.385 1.00 60.47 90 MET A O 1
ATOM 688 N N . TRP A 1 91 ? -0.624 -2.130 -19.202 1.00 56.53 91 TRP A N 1
ATOM 689 C CA . TRP A 1 91 ? -0.618 -3.138 -20.281 1.00 56.53 91 TRP A CA 1
ATOM 690 C C . TRP A 1 91 ? -0.553 -4.607 -19.821 1.00 56.53 91 TRP A C 1
ATOM 692 O O . TRP A 1 91 ? -0.552 -5.511 -20.657 1.00 56.53 91 TRP A O 1
ATOM 702 N N . GLY A 1 92 ? -0.568 -4.845 -18.510 1.00 59.16 92 GLY A N 1
ATOM 703 C CA . GLY A 1 92 ? -0.771 -6.149 -17.900 1.00 59.16 92 GLY A CA 1
ATOM 704 C C . GLY A 1 92 ? -2.246 -6.572 -17.919 1.00 59.16 92 GLY A C 1
ATOM 705 O O . GLY A 1 92 ? -3.059 -6.066 -18.712 1.00 59.16 92 GLY A O 1
ATOM 706 N N . PRO A 1 93 ? -2.622 -7.521 -17.061 1.00 58.66 93 PRO A N 1
ATOM 707 C CA . PRO A 1 93 ? -4.009 -7.880 -16.873 1.00 58.66 93 PRO A CA 1
ATOM 708 C C . PRO A 1 93 ? -4.627 -6.758 -16.013 1.00 58.66 93 PRO A C 1
ATOM 710 O O . PRO A 1 93 ? -4.082 -6.347 -14.987 1.00 58.66 93 PRO A O 1
ATOM 713 N N . TYR A 1 94 ? -5.751 -6.184 -16.446 1.00 70.75 94 TYR A N 1
ATOM 714 C CA . TYR A 1 94 ? -6.377 -5.038 -15.759 1.00 70.75 94 TYR A CA 1
ATOM 715 C C . TYR A 1 94 ? -7.104 -5.437 -14.457 1.00 70.75 94 TYR A C 1
ATOM 717 O O . TYR A 1 94 ? -8.114 -4.845 -14.093 1.00 70.75 94 TYR A O 1
ATOM 725 N N . ASN A 1 95 ? -6.619 -6.478 -13.781 1.00 80.44 95 ASN A N 1
ATOM 726 C CA . ASN A 1 95 ? -7.217 -7.119 -12.613 1.00 80.44 95 ASN A CA 1
ATOM 727 C C . ASN A 1 95 ? -6.188 -7.361 -11.489 1.00 80.44 95 ASN A C 1
ATOM 729 O O . ASN A 1 95 ? -6.388 -8.259 -10.669 1.00 80.44 95 ASN A O 1
ATOM 733 N N . LEU A 1 96 ? -5.080 -6.609 -11.493 1.00 83.69 96 LEU A N 1
ATOM 734 C CA . LEU A 1 96 ? -4.103 -6.605 -10.408 1.00 83.69 96 LEU A CA 1
ATOM 735 C C . LEU A 1 96 ? -4.689 -5.929 -9.165 1.00 83.69 96 LEU A C 1
ATOM 737 O O . LEU A 1 96 ? -5.241 -4.831 -9.233 1.00 83.69 96 LEU A O 1
ATOM 741 N N . GLU A 1 97 ? -4.466 -6.554 -8.019 1.00 89.25 97 GLU A N 1
ATOM 742 C CA . GLU A 1 97 ? -4.844 -6.077 -6.699 1.00 89.25 97 GLU A CA 1
ATOM 743 C C . GLU A 1 97 ? -3.612 -6.049 -5.787 1.00 89.25 97 GLU A C 1
ATOM 745 O O . GLU A 1 97 ? -2.838 -7.007 -5.741 1.00 89.25 97 GLU A O 1
ATOM 750 N N . ILE A 1 98 ? -3.456 -4.965 -5.025 1.00 91.06 98 ILE A N 1
ATOM 751 C CA . ILE A 1 98 ? -2.502 -4.878 -3.912 1.00 91.06 98 ILE A CA 1
ATOM 752 C C . ILE A 1 98 ? -3.272 -5.238 -2.645 1.00 91.06 98 ILE A C 1
ATOM 754 O O . ILE A 1 98 ? -4.238 -4.559 -2.290 1.00 91.06 98 ILE A O 1
ATOM 758 N N . VAL A 1 99 ? -2.877 -6.326 -1.992 1.00 93.94 99 VAL A N 1
ATOM 759 C CA . VAL A 1 99 ? -3.627 -6.923 -0.887 1.00 93.94 99 VAL A CA 1
ATOM 760 C C . VAL A 1 99 ? -2.807 -6.870 0.396 1.00 93.94 99 VAL A C 1
ATOM 762 O O . VAL A 1 99 ? -1.742 -7.478 0.498 1.00 93.94 99 VAL A O 1
ATOM 765 N N . ASP A 1 100 ? -3.362 -6.192 1.398 1.00 95.44 100 ASP A N 1
ATOM 766 C CA . ASP A 1 100 ? -2.830 -6.114 2.756 1.00 95.44 100 ASP A CA 1
ATOM 767 C C . ASP A 1 100 ? -3.838 -6.655 3.770 1.00 95.44 100 ASP A C 1
ATOM 769 O O . ASP A 1 100 ? -5.052 -6.488 3.627 1.00 95.44 100 ASP A O 1
ATOM 773 N N . LYS A 1 101 ? -3.329 -7.282 4.835 1.00 95.62 101 LYS A N 1
ATOM 774 C CA . LYS A 1 101 ? -4.145 -7.707 5.976 1.00 95.62 101 LYS A CA 1
ATOM 775 C C . LYS A 1 101 ? -4.108 -6.638 7.055 1.00 95.62 101 LYS A C 1
ATOM 777 O O . LYS A 1 101 ? -3.035 -6.197 7.462 1.00 95.62 101 LYS A O 1
ATOM 782 N N . VAL A 1 102 ? -5.281 -6.269 7.555 1.00 94.81 102 VAL A N 1
ATOM 783 C CA . VAL A 1 102 ? -5.447 -5.309 8.651 1.00 94.81 102 VAL A CA 1
ATOM 784 C C . VAL A 1 102 ? -6.095 -5.969 9.858 1.00 94.81 102 VAL A C 1
ATOM 786 O O . VAL A 1 102 ? -6.922 -6.868 9.722 1.00 94.81 102 VAL A O 1
ATOM 789 N N . VAL A 1 103 ? -5.728 -5.505 11.049 1.00 94.69 103 VAL A N 1
ATOM 790 C CA . VAL A 1 103 ? -6.394 -5.879 12.298 1.00 94.69 103 VAL A CA 1
ATOM 791 C C . VAL A 1 103 ? -7.541 -4.909 12.544 1.00 94.69 103 VAL A C 1
ATOM 793 O O . VAL A 1 103 ? -7.317 -3.704 12.680 1.00 94.69 103 VAL A O 1
ATOM 796 N N . VAL A 1 104 ? -8.759 -5.442 12.621 1.00 92.56 104 VAL A N 1
ATOM 797 C CA . VAL A 1 104 ? -9.925 -4.698 13.106 1.00 92.56 104 VAL A CA 1
ATOM 798 C C . VAL A 1 104 ? -9.789 -4.555 14.629 1.00 92.56 104 VAL A C 1
ATOM 800 O O . VAL A 1 104 ? -9.593 -5.571 15.295 1.00 92.56 104 VAL A O 1
ATOM 803 N N . PRO A 1 105 ? -9.837 -3.337 15.202 1.00 91.00 105 PRO A N 1
ATOM 804 C CA . PRO A 1 105 ? -9.737 -3.159 16.648 1.00 91.00 105 PRO A CA 1
ATOM 805 C C . PRO A 1 105 ? -10.867 -3.889 17.386 1.00 91.00 105 PRO A C 1
ATOM 807 O O . PRO A 1 105 ? -12.031 -3.770 17.013 1.00 91.00 105 PRO A O 1
ATOM 810 N N . ASN A 1 106 ? -10.529 -4.626 18.446 1.00 90.94 106 ASN A N 1
ATOM 811 C CA . ASN A 1 106 ? -11.504 -5.408 19.221 1.00 90.94 106 ASN A CA 1
ATOM 812 C C . ASN A 1 106 ? -12.504 -4.530 19.989 1.00 90.94 106 ASN A C 1
ATOM 814 O O . ASN A 1 106 ? -13.573 -4.992 20.371 1.00 90.94 106 ASN A O 1
ATOM 818 N N . ASP A 1 107 ? -12.135 -3.279 20.249 1.00 91.38 107 ASP A N 1
ATOM 819 C CA . ASP A 1 107 ? -12.953 -2.266 20.907 1.00 91.38 107 ASP A CA 1
ATOM 820 C C . ASP A 1 107 ? -13.756 -1.417 19.911 1.00 91.38 107 ASP A C 1
ATOM 822 O O . ASP A 1 107 ? -14.437 -0.480 20.325 1.00 91.38 107 ASP A O 1
ATOM 826 N N . LEU A 1 108 ? -13.690 -1.725 18.607 1.00 92.62 108 LEU A N 1
ATOM 827 C CA . LEU A 1 108 ? -14.442 -1.011 17.583 1.00 92.62 108 LEU A CA 1
ATOM 828 C C . LEU A 1 108 ? -15.942 -1.326 17.728 1.00 92.62 108 LEU A C 1
ATOM 830 O O . LEU A 1 108 ? -16.338 -2.483 17.568 1.00 92.62 108 LEU A O 1
ATOM 834 N N . PRO A 1 109 ? -16.803 -0.325 17.996 1.00 93.44 109 PRO A N 1
ATOM 835 C CA . PRO A 1 109 ? -18.236 -0.559 18.097 1.00 93.44 109 PRO A CA 1
ATOM 836 C C . PRO A 1 109 ? -18.816 -1.160 16.814 1.00 93.44 109 PRO A C 1
ATOM 838 O O . PRO A 1 109 ? -18.473 -0.744 15.702 1.00 93.44 109 PRO A O 1
ATOM 841 N N . GLN A 1 110 ? -19.756 -2.091 16.974 1.00 95.38 110 GLN A N 1
ATOM 842 C CA . GLN A 1 110 ? -20.567 -2.577 15.860 1.00 95.38 110 GLN A CA 1
ATOM 843 C C . GLN A 1 110 ? -21.336 -1.423 15.211 1.00 95.38 110 GLN A C 1
ATOM 845 O O . GLN A 1 110 ? -21.738 -0.466 15.876 1.00 95.38 110 GLN A O 1
ATOM 850 N N . GLY A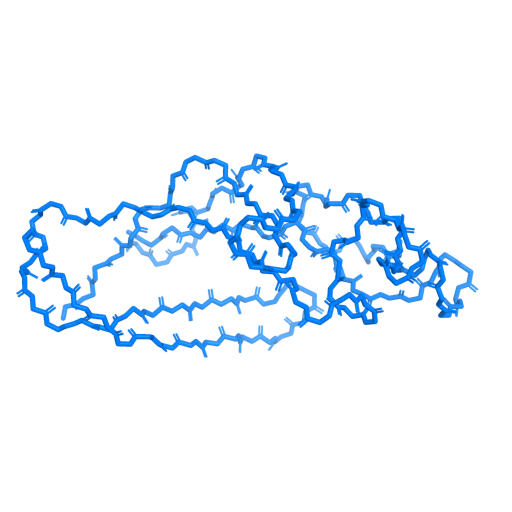 1 111 ? -21.569 -1.528 13.906 1.00 96.06 111 GLY A N 1
ATOM 851 C CA . GLY A 1 111 ? -22.314 -0.523 13.155 1.00 96.06 111 GLY A CA 1
ATOM 852 C C . GLY A 1 111 ? -21.682 -0.176 11.816 1.00 96.06 111 GLY A C 1
ATOM 853 O O . GLY A 1 111 ? -20.831 -0.903 11.307 1.00 96.06 111 GLY A O 1
ATOM 854 N N . LYS A 1 112 ? -22.145 0.932 11.231 1.00 97.31 112 LYS A N 1
ATOM 855 C CA . LYS A 1 112 ? -21.703 1.419 9.920 1.00 97.31 112 LYS A CA 1
ATOM 856 C C . LYS A 1 112 ? -20.427 2.239 10.058 1.00 97.31 112 LYS A C 1
ATOM 858 O O . LYS A 1 112 ? -20.365 3.165 10.862 1.00 97.31 112 LYS A O 1
ATOM 863 N N . TRP A 1 113 ? -19.455 1.926 9.219 1.00 95.75 113 TRP A N 1
ATOM 864 C CA . TRP A 1 113 ? -18.149 2.560 9.169 1.00 95.75 113 TRP A CA 1
ATOM 865 C C . TRP A 1 113 ? -17.778 2.889 7.730 1.00 95.75 113 TRP A C 1
ATOM 867 O O . TRP A 1 113 ? -18.283 2.286 6.787 1.00 95.75 113 TRP A O 1
ATOM 877 N N . VAL A 1 114 ? -16.844 3.823 7.586 1.00 96.25 114 VAL A N 1
ATOM 878 C CA . VAL A 1 114 ? -16.187 4.109 6.314 1.00 96.25 114 VAL A CA 1
ATOM 879 C C . VAL A 1 114 ? -14.717 3.745 6.457 1.00 96.25 114 VAL A C 1
ATOM 881 O O . VAL A 1 114 ? -14.014 4.307 7.300 1.00 96.25 114 VAL A O 1
ATOM 884 N N . LEU A 1 115 ? -14.245 2.819 5.628 1.00 95.25 115 LEU A N 1
ATOM 885 C CA . LEU A 1 115 ? -12.821 2.564 5.454 1.00 95.25 115 LEU A CA 1
ATOM 886 C C . LEU A 1 115 ? -12.246 3.614 4.513 1.00 95.25 115 LEU A C 1
ATOM 888 O O . LEU A 1 115 ? -12.744 3.789 3.406 1.00 95.25 115 LEU A O 1
ATOM 892 N N . ASN A 1 116 ? -11.190 4.296 4.947 1.00 94.75 116 ASN A N 1
ATOM 893 C CA . ASN A 1 116 ? -10.406 5.177 4.091 1.00 94.75 116 ASN A CA 1
ATOM 894 C C . ASN A 1 116 ? -9.149 4.441 3.629 1.00 94.75 116 ASN A C 1
ATOM 896 O O . ASN A 1 116 ? -8.387 3.948 4.460 1.00 94.75 116 ASN A O 1
ATOM 900 N N . TRP A 1 117 ? -8.928 4.402 2.319 1.00 94.88 117 TRP A N 1
ATOM 901 C CA . TRP A 1 117 ? -7.705 3.893 1.713 1.00 94.88 117 TRP A CA 1
ATOM 902 C C . TRP A 1 117 ? -7.009 5.027 0.966 1.00 94.88 117 TRP A C 1
ATOM 904 O O . TRP A 1 117 ? -7.657 5.817 0.276 1.00 94.88 117 TRP A O 1
ATOM 914 N N . ARG A 1 118 ? -5.689 5.119 1.118 1.00 94.75 118 ARG A N 1
ATOM 915 C CA . ARG A 1 118 ? -4.855 6.123 0.460 1.00 94.75 118 ARG A CA 1
ATOM 916 C C . ARG A 1 118 ? -3.571 5.471 -0.036 1.00 94.75 118 ARG A C 1
ATOM 918 O O . ARG A 1 118 ? -2.934 4.730 0.707 1.00 94.75 118 ARG A O 1
ATOM 925 N N . MET A 1 119 ? -3.185 5.805 -1.259 1.00 91.88 119 MET A N 1
ATOM 926 C CA . MET A 1 119 ? -1.930 5.408 -1.881 1.00 91.88 119 MET A CA 1
ATOM 927 C C . MET A 1 119 ? -1.237 6.638 -2.452 1.00 91.88 119 MET A C 1
ATOM 929 O O . MET A 1 119 ? -1.766 7.310 -3.341 1.00 91.88 119 MET A O 1
ATOM 933 N N . ASP A 1 120 ? -0.029 6.887 -1.970 1.00 91.38 120 ASP A N 1
ATOM 934 C CA . ASP A 1 120 ? 0.843 7.935 -2.484 1.00 91.38 120 ASP A CA 1
ATOM 935 C C . ASP A 1 120 ? 1.767 7.295 -3.518 1.00 91.38 120 ASP A C 1
ATOM 937 O O . ASP A 1 120 ? 2.425 6.293 -3.232 1.00 91.38 120 ASP A O 1
ATOM 941 N N . GLN A 1 121 ? 1.761 7.825 -4.742 1.00 86.44 121 GLN A N 1
ATOM 942 C CA . GLN A 1 121 ? 2.647 7.329 -5.786 1.00 86.44 121 GLN A CA 1
ATOM 943 C C . GLN A 1 121 ? 4.080 7.732 -5.484 1.00 86.44 121 GLN A C 1
ATOM 945 O O . GLN A 1 121 ? 4.356 8.849 -5.059 1.00 86.44 121 GLN A O 1
ATOM 950 N N . GLU A 1 122 ? 4.994 6.815 -5.753 1.00 79.62 122 GLU A N 1
ATOM 951 C CA . GLU A 1 122 ? 6.399 7.046 -5.479 1.00 79.62 122 GLU A CA 1
ATOM 952 C C . GLU A 1 122 ? 7.075 7.908 -6.550 1.00 79.62 122 GLU A C 1
ATOM 954 O O . GLU A 1 122 ? 7.736 8.894 -6.239 1.00 79.62 122 GLU A O 1
ATOM 959 N N . GLU A 1 123 ? 6.876 7.580 -7.827 1.00 76.31 123 GLU A N 1
ATOM 960 C CA . GLU A 1 123 ? 7.559 8.273 -8.925 1.00 76.31 123 GLU A CA 1
ATOM 961 C C . GLU A 1 123 ? 6.708 9.355 -9.614 1.00 76.31 123 GLU A C 1
ATOM 963 O O . GLU A 1 123 ? 6.978 9.770 -10.749 1.00 76.31 123 GLU A O 1
ATOM 968 N N . SER A 1 124 ? 5.635 9.796 -8.961 1.00 77.88 124 SER A N 1
ATOM 969 C CA . SER A 1 124 ? 4.834 10.930 -9.415 1.00 77.88 124 SER A CA 1
ATOM 970 C C . SER A 1 124 ? 4.222 11.662 -8.231 1.00 77.88 124 SER A C 1
ATOM 972 O O . SER A 1 124 ? 4.080 11.117 -7.145 1.00 77.88 124 SER A O 1
ATOM 974 N N . ASN A 1 125 ? 3.801 12.899 -8.448 1.00 88.12 125 ASN A N 1
ATOM 975 C CA . ASN A 1 125 ? 3.111 13.715 -7.452 1.00 88.12 125 ASN A CA 1
ATOM 976 C C . ASN A 1 125 ? 1.607 13.385 -7.355 1.00 88.12 125 ASN A C 1
ATOM 978 O O . ASN A 1 125 ? 0.782 14.285 -7.194 1.00 88.12 125 ASN A O 1
ATOM 982 N N . GLN A 1 126 ? 1.242 12.110 -7.491 1.00 88.44 126 GLN A N 1
ATOM 983 C CA . GLN A 1 126 ? -0.1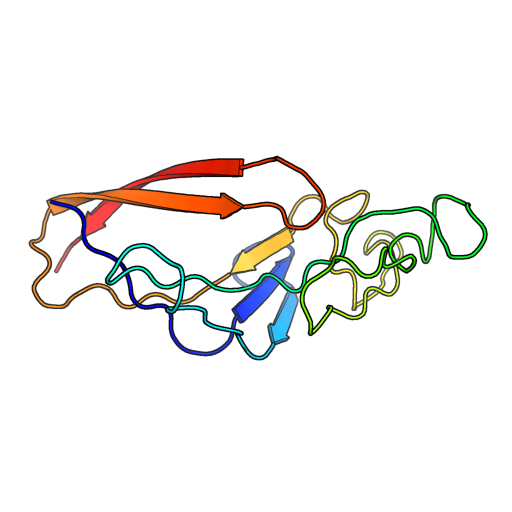46 11.656 -7.478 1.00 88.44 126 GLN A CA 1
ATOM 984 C C . GLN A 1 126 ? -0.502 10.983 -6.156 1.00 88.44 126 GLN A C 1
ATOM 986 O O . GLN A 1 126 ? 0.268 10.201 -5.600 1.00 88.44 126 GLN A O 1
ATOM 991 N N . ILE A 1 127 ? -1.723 11.244 -5.700 1.00 93.31 127 ILE A N 1
ATOM 992 C CA . ILE A 1 127 ? -2.332 10.591 -4.545 1.00 93.31 127 ILE A CA 1
ATOM 993 C C . ILE A 1 127 ? -3.652 9.992 -5.011 1.00 93.31 127 ILE A C 1
ATOM 995 O O . ILE A 1 127 ? -4.480 10.683 -5.606 1.00 93.31 127 ILE A O 1
ATOM 999 N N . TRP A 1 128 ? -3.846 8.713 -4.718 1.00 92.56 128 TRP A N 1
ATOM 1000 C CA . TRP A 1 128 ? -5.082 7.992 -4.975 1.00 92.56 128 TRP A CA 1
ATOM 1001 C C . TRP A 1 128 ? -5.776 7.756 -3.644 1.00 92.56 128 TRP A C 1
ATOM 1003 O O . TRP A 1 128 ? -5.152 7.310 -2.682 1.00 92.56 128 TRP A O 1
ATOM 1013 N N . GLN A 1 129 ? -7.065 8.070 -3.577 1.00 96.06 129 GLN A N 1
ATOM 1014 C CA . GLN A 1 129 ? -7.852 7.887 -2.368 1.00 96.06 129 GLN A CA 1
ATOM 1015 C C . GLN A 1 129 ? -9.203 7.282 -2.718 1.00 96.06 129 GLN A C 1
ATOM 1017 O O . GLN A 1 129 ? -9.848 7.691 -3.682 1.00 96.06 129 GLN A O 1
ATOM 1022 N N . SER A 1 130 ? -9.629 6.316 -1.915 1.00 96.25 130 SER A N 1
ATOM 1023 C CA . SER A 1 130 ? -10.950 5.713 -2.012 1.00 96.25 130 SER A CA 1
ATOM 1024 C C . SER A 1 130 ? -11.556 5.539 -0.625 1.00 96.25 130 SER A C 1
ATOM 1026 O O . SER A 1 130 ? -10.868 5.552 0.405 1.00 96.25 130 SER A O 1
ATOM 1028 N N . CYS A 1 131 ? -12.877 5.414 -0.602 1.00 96.56 131 CYS A N 1
ATOM 1029 C CA . CYS A 1 131 ? -13.625 5.038 0.579 1.00 96.56 131 CYS A CA 1
ATOM 1030 C C . CYS A 1 131 ? -14.488 3.813 0.286 1.00 96.56 131 CYS A C 1
ATOM 1032 O O . CYS A 1 131 ? -14.922 3.604 -0.846 1.00 96.56 131 CYS A O 1
ATOM 1034 N N . ALA A 1 132 ? -14.722 3.009 1.318 1.00 96.94 132 ALA A N 1
ATOM 1035 C CA . ALA A 1 132 ? -15.654 1.896 1.266 1.00 96.94 132 ALA A CA 1
ATOM 1036 C C . ALA A 1 132 ? -16.569 1.938 2.488 1.00 96.94 132 ALA A C 1
ATOM 1038 O O . ALA A 1 132 ? -16.089 2.016 3.622 1.00 96.94 132 ALA A O 1
ATOM 1039 N N . ASP A 1 133 ? -17.875 1.877 2.251 1.00 97.81 133 ASP A N 1
ATOM 1040 C CA . ASP A 1 133 ? -18.863 1.678 3.305 1.00 97.81 133 ASP A CA 1
ATOM 1041 C C . ASP A 1 133 ? -18.823 0.221 3.769 1.00 97.81 133 ASP A C 1
ATOM 1043 O O . ASP A 1 133 ? -18.856 -0.708 2.959 1.00 97.81 133 ASP A O 1
ATOM 1047 N N . LEU A 1 134 ? -18.761 0.009 5.081 1.00 95.25 134 LEU A N 1
ATOM 1048 C CA . LEU A 1 134 ? -18.752 -1.324 5.674 1.00 95.25 134 LEU A CA 1
ATOM 1049 C C . LEU A 1 134 ? -19.541 -1.369 6.978 1.00 95.25 134 LEU A C 1
ATOM 1051 O O . LEU A 1 134 ? -19.825 -0.342 7.596 1.00 95.25 134 LEU A O 1
ATOM 1055 N N . ALA A 1 135 ? -19.889 -2.580 7.403 1.00 95.88 135 ALA A N 1
ATOM 1056 C CA . ALA A 1 135 ? -20.496 -2.829 8.699 1.00 95.88 135 ALA A CA 1
ATOM 1057 C C . ALA A 1 135 ? -19.597 -3.745 9.530 1.00 95.88 135 ALA A C 1
ATOM 1059 O O . ALA A 1 135 ? -19.176 -4.800 9.060 1.00 95.88 135 ALA A O 1
ATOM 1060 N N . VAL A 1 136 ? -19.332 -3.343 10.770 1.00 94.31 136 VAL A N 1
ATOM 1061 C CA . VAL A 1 136 ? -18.731 -4.217 11.781 1.00 94.31 136 VAL A CA 1
ATOM 1062 C C . VAL A 1 136 ? -19.876 -4.945 12.472 1.00 94.31 136 VAL A C 1
ATOM 1064 O O . VAL A 1 136 ? -20.766 -4.301 13.034 1.00 94.31 136 VAL A O 1
ATOM 1067 N N . VAL A 1 137 ? -19.866 -6.273 12.384 1.00 92.56 137 VAL A N 1
ATOM 1068 C CA . VAL A 1 137 ? -20.909 -7.174 12.896 1.00 92.56 137 VAL A CA 1
ATOM 1069 C C . VAL A 1 137 ? -20.320 -8.156 13.915 1.00 92.56 137 VAL A C 1
ATOM 1071 O O . VAL A 1 137 ? -19.097 -8.253 14.022 1.00 92.56 137 VAL A O 1
ATOM 1074 N N . ALA A 1 138 ? -21.192 -8.816 14.687 1.00 82.56 138 ALA A N 1
ATOM 1075 C CA . ALA A 1 138 ? -20.830 -9.842 15.672 1.00 82.56 138 ALA A CA 1
ATOM 1076 C C . ALA A 1 138 ? -20.314 -11.130 15.018 1.00 82.56 138 ALA A C 1
ATOM 1078 O O . ALA A 1 138 ? -20.866 -11.498 13.955 1.00 82.56 138 ALA A O 1
#

Radius of gyration: 16.99 Å; chains: 1; bounding box: 39×31×48 Å

Foldseek 3Di:
DDDAWDWDDWKWKAFPPDPGQIDTDHWDWDQPPDPHPHIDTFDLQADFAQAPVRHDDFRGRPPHVVQHDPPHQDARGACVVVDSGHRDCVNHRVGIDTDIDTDDDPPDDWDKDKDKDWDQDRPDRDIDIDIDIDTDDD

Sequence (138 aa):
NQHPLKMVGESTLRWGGVGGRTLAFDAVNVTTGTKAGVMWRKNPVPRAWKTKTGAWGQGSNHLQTGWGFQPFCDDEGMDRQGTEQSCTGMWGPYNLEIVDKVVVPNDLPQGKWVLNWRMDQEESNQIWQSCADLAVVA

Organism: NCBI:txid72548

pLDDT: mean 82.19, std 13.11, range [53.0, 97.81]

Secondary structure (DSSP, 8-state):
---PPEEEEEEEEEESSTTSEEEEE---EE-SSSSTT--EE----PPP---TTS-SSTTTT----S-SPSSPP---S-GGG--S-----SSS-TTEEEEEEEEPPTTPPSEEEEEEEEEE-SSSS-EEEEEEEEEE--